Protein AF-A0A8C4JC86-F1 (afdb_monomer)

Structure (mmCIF, N/CA/C/O backbone):
data_AF-A0A8C4JC86-F1
#
_entry.id   AF-A0A8C4JC86-F1
#
loop_
_atom_site.group_PDB
_atom_site.id
_atom_site.type_symbol
_atom_site.label_atom_id
_atom_site.label_alt_id
_atom_site.label_comp_id
_atom_site.label_asym_id
_atom_site.label_entity_id
_atom_site.label_seq_id
_atom_site.pdbx_PDB_ins_code
_atom_site.Cartn_x
_atom_site.Cartn_y
_atom_site.Cartn_z
_atom_site.occupancy
_atom_site.B_iso_or_equiv
_atom_site.auth_seq_id
_atom_site.auth_comp_id
_atom_site.auth_asym_id
_atom_site.auth_atom_id
_atom_site.pdbx_PDB_model_num
ATOM 1 N N . HIS A 1 1 ? -0.939 31.351 -18.596 1.00 47.34 1 HIS A N 1
ATOM 2 C CA . HIS A 1 1 ? -1.721 30.394 -17.787 1.00 47.34 1 HIS A CA 1
ATOM 3 C C . HIS A 1 1 ? -1.797 29.073 -18.541 1.00 47.34 1 HIS A C 1
ATOM 5 O O . HIS A 1 1 ? -2.054 29.135 -19.733 1.00 47.34 1 HIS A O 1
ATOM 11 N N . HIS A 1 2 ? -1.592 27.949 -17.830 1.00 47.06 2 HIS A N 1
ATOM 12 C CA . HIS A 1 2 ? -1.584 26.542 -18.295 1.00 47.06 2 HIS A CA 1
ATOM 13 C C . HIS A 1 2 ? -0.308 26.112 -19.054 1.00 47.06 2 HIS A C 1
ATOM 15 O O . HIS A 1 2 ? 0.129 26.817 -19.947 1.00 47.06 2 HIS A O 1
ATOM 21 N N . LEU A 1 3 ? 0.383 25.012 -18.722 1.00 47.78 3 LEU A N 1
ATOM 22 C CA . LEU A 1 3 ? -0.043 23.748 -18.104 1.00 47.78 3 LEU A CA 1
ATOM 23 C C . LEU A 1 3 ? 1.015 23.247 -17.102 1.00 47.78 3 LEU A C 1
ATOM 25 O O . LEU A 1 3 ? 2.196 23.155 -17.426 1.00 47.78 3 LEU A O 1
ATOM 29 N N . ILE A 1 4 ? 0.588 22.900 -15.888 1.00 52.03 4 ILE A N 1
ATOM 30 C CA . ILE A 1 4 ? 1.396 22.101 -14.962 1.00 52.03 4 ILE A CA 1
ATOM 31 C C . ILE A 1 4 ? 1.484 20.707 -15.594 1.00 52.03 4 ILE A C 1
ATOM 33 O O . ILE A 1 4 ? 0.459 20.034 -15.700 1.00 52.03 4 ILE A O 1
ATOM 37 N N . SER A 1 5 ? 2.670 20.288 -16.044 1.00 48.09 5 SER A N 1
ATOM 38 C CA . SER A 1 5 ? 2.937 18.911 -16.479 1.00 48.09 5 SER A CA 1
ATOM 39 C C . SER A 1 5 ? 2.822 17.964 -15.285 1.00 48.09 5 SER A C 1
ATOM 41 O O . SER A 1 5 ? 3.821 17.534 -14.714 1.00 48.09 5 SER A O 1
ATOM 43 N N . ALA A 1 6 ? 1.595 17.651 -14.874 1.00 47.56 6 ALA A N 1
ATOM 44 C CA . ALA A 1 6 ? 1.334 16.450 -14.106 1.00 47.56 6 ALA A CA 1
ATOM 45 C C . ALA A 1 6 ? 1.529 15.289 -15.082 1.00 47.56 6 ALA A C 1
ATOM 47 O O . ALA A 1 6 ? 0.708 15.070 -15.974 1.00 47.56 6 ALA A O 1
ATOM 48 N N . SER A 1 7 ? 2.662 14.601 -14.965 1.00 50.06 7 SER A N 1
ATOM 49 C CA . SER A 1 7 ? 2.876 13.314 -15.613 1.00 50.06 7 SER A CA 1
ATOM 50 C C . SER A 1 7 ? 1.620 12.455 -15.413 1.00 50.06 7 SER A C 1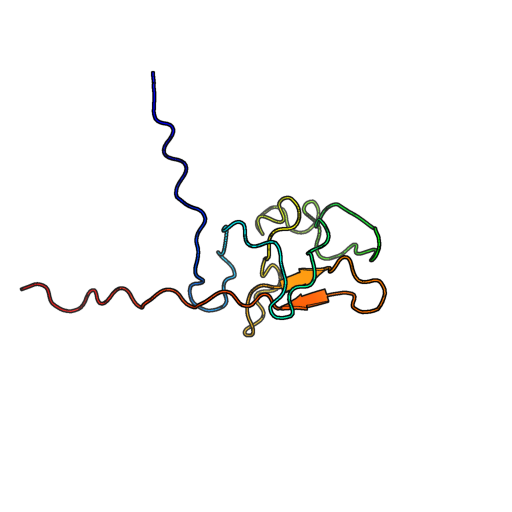
ATOM 52 O O . SER A 1 7 ? 1.114 12.386 -14.287 1.00 50.06 7 SER A O 1
ATOM 54 N N . PRO A 1 8 ? 1.067 11.837 -16.476 1.00 51.94 8 PRO A N 1
ATOM 55 C CA . PRO A 1 8 ? -0.057 10.931 -16.310 1.00 51.94 8 PRO A CA 1
ATOM 56 C C . PRO A 1 8 ? 0.326 9.877 -15.263 1.00 51.94 8 PRO A C 1
ATOM 58 O O . PRO A 1 8 ? 1.502 9.496 -15.197 1.00 51.94 8 PRO A O 1
ATOM 61 N N . PRO A 1 9 ? -0.623 9.433 -14.418 1.00 56.28 9 PRO A N 1
ATOM 62 C CA . PRO A 1 9 ? -0.333 8.417 -13.419 1.00 56.28 9 PRO A CA 1
ATOM 63 C C . PRO A 1 9 ? 0.381 7.256 -14.105 1.00 56.28 9 PRO A C 1
ATOM 65 O O . PRO A 1 9 ? -0.063 6.788 -15.152 1.00 56.28 9 PRO A O 1
ATOM 68 N N . SER A 1 10 ? 1.526 6.834 -13.561 1.00 69.69 10 SER A N 1
ATOM 69 C CA . SER A 1 10 ? 2.249 5.685 -14.099 1.00 69.69 10 SER A CA 1
ATOM 70 C C . SER A 1 10 ? 1.281 4.501 -14.108 1.00 69.69 10 SER A C 1
ATOM 72 O O . SER A 1 10 ? 0.871 4.019 -13.053 1.00 69.69 10 SER A O 1
ATOM 74 N N . ASN A 1 11 ? 0.853 4.077 -15.295 1.00 82.62 11 ASN A N 1
ATOM 75 C CA . ASN A 1 11 ? -0.133 3.005 -15.461 1.00 82.62 11 ASN A CA 1
ATOM 76 C C . ASN A 1 11 ? 0.520 1.616 -15.447 1.00 82.62 11 ASN A C 1
ATOM 78 O O . ASN A 1 11 ? -0.156 0.617 -15.655 1.00 82.62 11 ASN A O 1
ATOM 82 N N . CYS A 1 12 ? 1.834 1.555 -15.228 1.00 90.38 12 CYS A N 1
ATOM 83 C CA . CYS A 1 12 ? 2.623 0.340 -15.293 1.00 90.38 12 CYS A CA 1
ATOM 84 C C . CYS A 1 12 ? 3.774 0.353 -14.273 1.00 90.38 12 CYS A C 1
ATOM 86 O O . CYS A 1 12 ? 4.130 1.413 -13.745 1.00 90.38 12 CYS A O 1
ATOM 88 N N . ILE A 1 13 ? 4.346 -0.820 -13.989 1.00 93.06 13 ILE A N 1
ATOM 89 C CA . ILE A 1 13 ? 5.485 -1.011 -13.077 1.00 93.06 13 ILE A CA 1
ATOM 90 C C . ILE A 1 13 ? 6.756 -1.431 -13.821 1.00 93.06 13 ILE A C 1
ATOM 92 O O . ILE A 1 13 ? 6.712 -2.237 -14.746 1.00 93.06 13 ILE A O 1
ATOM 96 N N . ASN A 1 14 ? 7.908 -0.940 -13.364 1.00 89.94 14 ASN A N 1
ATOM 97 C CA . ASN A 1 14 ? 9.222 -1.463 -13.746 1.00 89.94 14 ASN A CA 1
ATOM 98 C C . ASN A 1 14 ? 9.713 -2.446 -12.679 1.00 89.94 14 ASN A C 1
ATOM 100 O O . ASN A 1 14 ? 9.485 -2.215 -11.491 1.00 89.94 14 ASN A O 1
ATOM 104 N N . HIS A 1 15 ? 10.411 -3.513 -13.079 1.00 91.12 15 HIS A N 1
ATOM 105 C CA . HIS A 1 15 ? 10.914 -4.557 -12.172 1.00 91.12 15 HIS A CA 1
ATOM 106 C C . HIS A 1 15 ? 9.825 -5.085 -11.214 1.00 91.12 15 HIS A C 1
ATOM 108 O O . HIS A 1 15 ? 8.869 -5.713 -11.669 1.00 91.12 15 HIS A O 1
ATOM 114 N N . ASN A 1 16 ? 9.968 -4.829 -9.909 1.00 93.25 16 ASN A N 1
ATOM 115 C CA . ASN A 1 16 ? 9.018 -5.183 -8.853 1.00 93.25 16 ASN A CA 1
ATOM 116 C C . ASN A 1 16 ? 8.128 -3.999 -8.415 1.00 93.25 16 ASN A C 1
ATOM 118 O O . ASN A 1 16 ? 7.417 -4.078 -7.421 1.00 93.25 16 ASN A O 1
ATOM 122 N N . GLY A 1 17 ? 8.171 -2.858 -9.102 1.00 93.88 17 GLY A N 1
ATOM 123 C CA . GLY A 1 17 ? 7.318 -1.711 -8.790 1.00 93.88 17 GLY A CA 1
ATOM 124 C C . GLY A 1 17 ? 7.665 -0.967 -7.496 1.00 93.88 17 GLY A C 1
ATOM 125 O O . GLY A 1 17 ? 6.828 -0.216 -7.002 1.00 93.88 17 GLY A O 1
ATOM 126 N N . LYS A 1 18 ? 8.879 -1.109 -6.947 1.00 94.94 18 LYS A N 1
ATOM 127 C CA . LYS A 1 18 ? 9.343 -0.314 -5.788 1.00 94.94 18 LYS A CA 1
ATOM 128 C C . LYS A 1 18 ? 9.261 1.201 -6.026 1.00 94.94 18 LYS A C 1
ATOM 130 O O . LYS A 1 18 ? 8.827 1.970 -5.162 1.00 94.94 18 LYS A O 1
ATOM 135 N N . ASP A 1 19 ? 9.575 1.619 -7.247 1.00 92.44 19 ASP A N 1
ATOM 136 C CA . ASP A 1 19 ? 9.527 3.023 -7.672 1.00 92.44 19 ASP A CA 1
ATOM 137 C C . ASP A 1 19 ? 8.169 3.425 -8.258 1.00 92.44 19 ASP A C 1
ATOM 139 O O . ASP A 1 19 ? 8.002 4.526 -8.779 1.00 92.44 19 ASP A O 1
ATOM 143 N N . TYR A 1 20 ? 7.165 2.551 -8.167 1.00 94.12 20 TYR A N 1
ATOM 144 C CA . TYR A 1 20 ? 5.832 2.847 -8.666 1.00 94.12 20 TYR A CA 1
ATOM 145 C C . TYR A 1 20 ? 5.213 4.022 -7.901 1.00 94.12 20 TYR A C 1
ATOM 147 O O . TYR A 1 20 ? 5.087 3.989 -6.674 1.00 94.12 20 TYR A O 1
ATOM 155 N N . ARG A 1 21 ? 4.818 5.071 -8.630 1.00 94.94 21 ARG A N 1
ATOM 156 C CA . ARG A 1 21 ? 4.159 6.272 -8.084 1.00 94.94 21 ARG A CA 1
ATOM 157 C C . ARG A 1 21 ? 2.837 6.599 -8.782 1.00 94.94 21 ARG A C 1
ATOM 159 O O . ARG A 1 21 ? 2.334 7.712 -8.666 1.00 94.94 21 ARG A O 1
ATOM 166 N N . GLY A 1 22 ? 2.244 5.624 -9.472 1.00 93.88 22 GLY A N 1
ATOM 167 C CA . GLY A 1 22 ? 0.912 5.775 -10.055 1.00 93.88 22 GLY A CA 1
ATOM 168 C C . GLY A 1 22 ? -0.198 5.848 -9.002 1.00 93.88 22 GLY A C 1
ATOM 169 O O . GLY A 1 22 ? 0.046 5.789 -7.791 1.00 93.88 22 GLY A O 1
ATOM 170 N N . THR A 1 23 ? -1.436 5.983 -9.472 1.00 95.81 23 THR A N 1
ATOM 171 C CA . THR A 1 23 ? -2.617 6.260 -8.634 1.00 95.81 23 THR A CA 1
ATOM 172 C C . THR A 1 23 ? -3.592 5.088 -8.543 1.00 95.81 23 THR A C 1
ATOM 174 O O . THR A 1 23 ? -4.738 5.274 -8.134 1.00 95.81 23 THR A O 1
ATOM 177 N N . VAL A 1 24 ? -3.177 3.878 -8.938 1.00 95.69 24 VAL A N 1
ATOM 178 C CA . VAL A 1 24 ? -4.000 2.675 -8.759 1.00 95.69 24 VAL A CA 1
ATOM 179 C C . VAL A 1 24 ? -4.267 2.483 -7.266 1.00 95.69 24 VAL A C 1
ATOM 181 O O . VAL A 1 24 ? -3.339 2.489 -6.462 1.00 95.69 24 VAL A O 1
ATOM 184 N N . ALA A 1 25 ? -5.545 2.355 -6.908 1.00 97.06 25 ALA A N 1
ATOM 185 C CA . ALA A 1 25 ? -6.043 2.285 -5.530 1.00 97.06 25 ALA A CA 1
ATOM 186 C C . ALA A 1 25 ? -6.993 1.091 -5.312 1.00 97.06 25 ALA A C 1
ATOM 188 O O . ALA A 1 25 ? -7.860 1.110 -4.431 1.00 97.06 25 ALA A O 1
ATOM 189 N N . LYS A 1 26 ? -6.874 0.070 -6.166 1.00 96.94 26 LYS A N 1
ATOM 190 C CA . LYS A 1 26 ? -7.618 -1.186 -6.080 1.00 96.94 26 LYS A CA 1
ATOM 191 C C . LYS A 1 26 ? -6.666 -2.363 -6.238 1.00 96.94 26 LYS A C 1
ATOM 193 O O . LYS A 1 26 ? -5.715 -2.293 -7.012 1.00 96.94 26 LYS A O 1
ATOM 198 N N . THR A 1 27 ? -6.956 -3.439 -5.521 1.00 96.94 27 THR A N 1
ATOM 199 C CA . THR A 1 27 ? -6.218 -4.701 -5.608 1.00 96.94 27 THR A CA 1
ATOM 200 C C . THR A 1 27 ? -6.554 -5.428 -6.910 1.00 96.94 27 THR A C 1
ATOM 202 O O . THR A 1 27 ? -7.551 -5.110 -7.564 1.00 96.94 27 THR A O 1
ATOM 205 N N . GLY A 1 28 ? -5.782 -6.458 -7.268 1.00 95.12 28 GLY A N 1
ATOM 206 C CA . GLY A 1 28 ? -6.071 -7.282 -8.451 1.00 95.12 28 GLY A CA 1
ATOM 207 C C . GLY A 1 28 ? -7.432 -7.987 -8.410 1.00 95.12 28 GLY A C 1
ATOM 208 O O . GLY A 1 28 ? -8.012 -8.292 -9.446 1.00 95.12 28 GLY A O 1
ATOM 209 N N . ARG A 1 29 ? -8.001 -8.190 -7.213 1.00 95.81 29 ARG A N 1
ATOM 210 C CA . ARG A 1 29 ? -9.360 -8.737 -7.042 1.00 95.81 29 ARG A CA 1
ATOM 211 C C . ARG A 1 29 ? -10.441 -7.661 -6.910 1.00 95.81 29 ARG A C 1
ATOM 213 O O . ARG A 1 29 ? -11.580 -7.978 -6.579 1.00 95.81 29 ARG A O 1
ATOM 220 N N . GLY A 1 30 ? -10.096 -6.394 -7.131 1.00 96.19 30 GLY A N 1
ATOM 221 C CA . GLY A 1 30 ? -11.030 -5.271 -7.115 1.00 96.19 30 GLY A CA 1
ATOM 222 C C . GLY A 1 30 ? -11.365 -4.716 -5.729 1.00 96.19 30 GLY A C 1
ATOM 223 O O . GLY A 1 30 ? -12.242 -3.854 -5.638 1.00 96.19 30 GLY A O 1
ATOM 224 N N . ARG A 1 31 ? -10.683 -5.150 -4.657 1.00 97.88 31 ARG A N 1
ATOM 225 C CA . ARG A 1 31 ? -10.874 -4.556 -3.324 1.00 97.88 31 ARG A CA 1
ATOM 226 C C . ARG A 1 31 ? -10.296 -3.150 -3.296 1.00 97.88 31 ARG A C 1
ATOM 228 O O . ARG A 1 31 ? -9.225 -2.906 -3.844 1.00 97.88 31 ARG A O 1
ATOM 235 N N . THR A 1 32 ? -10.990 -2.230 -2.639 1.00 98.06 32 THR A N 1
ATOM 236 C CA . THR A 1 32 ? -10.487 -0.870 -2.440 1.00 98.06 32 THR A CA 1
ATOM 237 C C . THR A 1 32 ? -9.320 -0.889 -1.461 1.00 98.06 32 THR A C 1
ATOM 239 O O . THR A 1 32 ? -9.381 -1.554 -0.426 1.00 98.06 32 THR A O 1
ATOM 242 N N . CYS A 1 33 ? -8.260 -0.153 -1.781 1.00 98.25 33 CYS A N 1
ATOM 243 C CA . CYS A 1 33 ? -7.138 0.022 -0.874 1.00 98.25 33 CYS A CA 1
ATOM 244 C C . CYS A 1 33 ? -7.518 0.940 0.296 1.00 98.25 33 CYS A C 1
ATOM 246 O O . CYS A 1 33 ? -8.155 1.983 0.112 1.00 98.25 33 CYS A O 1
ATOM 248 N N . GLN A 1 34 ? -7.087 0.570 1.495 1.00 98.31 34 GLN A N 1
ATOM 249 C CA . GLN A 1 34 ? -7.065 1.419 2.677 1.00 98.31 34 GLN A CA 1
ATOM 250 C C . GLN A 1 34 ? -5.929 2.444 2.547 1.00 98.31 34 GLN A C 1
ATOM 252 O O . GLN A 1 34 ? -4.883 2.167 1.960 1.00 98.31 34 GLN A O 1
ATOM 257 N N . ALA A 1 35 ? -6.139 3.648 3.082 1.00 98.25 35 ALA A N 1
ATOM 258 C CA . ALA A 1 35 ? -5.094 4.662 3.100 1.00 98.25 35 ALA A CA 1
ATOM 259 C C . ALA A 1 35 ? -3.937 4.258 4.022 1.00 98.25 35 ALA A C 1
ATOM 261 O O . ALA A 1 35 ? -4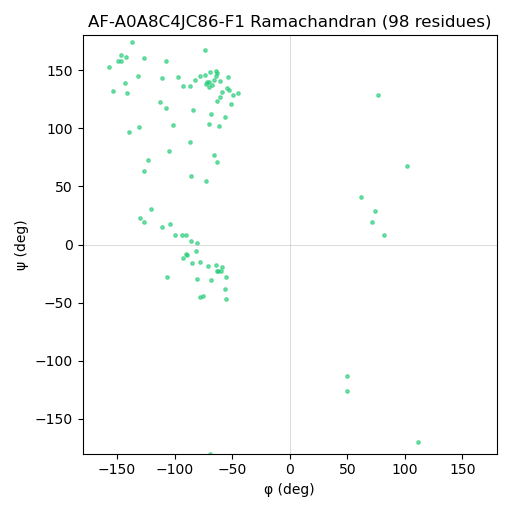.178 3.838 5.148 1.00 98.25 35 ALA A O 1
ATOM 262 N N . TRP A 1 36 ? -2.694 4.469 3.589 1.00 97.94 36 TRP A N 1
ATOM 263 C CA . TRP A 1 36 ? -1.487 4.130 4.356 1.00 97.94 36 TRP A CA 1
ATOM 264 C C . TRP A 1 36 ? -1.334 4.914 5.661 1.00 97.94 36 TRP A C 1
ATOM 266 O O . TRP A 1 36 ? -0.543 4.541 6.520 1.00 97.94 36 TRP A O 1
ATOM 276 N N . SER A 1 37 ? -2.042 6.032 5.809 1.00 97.06 37 SER A N 1
ATOM 277 C CA . SER A 1 37 ? -2.119 6.784 7.064 1.00 97.06 37 SER A CA 1
ATOM 278 C C . SER A 1 37 ? -3.313 6.379 7.935 1.00 97.06 37 SER A C 1
ATOM 280 O O . SER A 1 37 ? -3.397 6.818 9.078 1.00 97.06 37 SER A O 1
ATOM 282 N N . SER A 1 38 ? -4.259 5.597 7.405 1.00 97.56 38 SER A N 1
ATOM 283 C CA . SER A 1 38 ? -5.437 5.128 8.141 1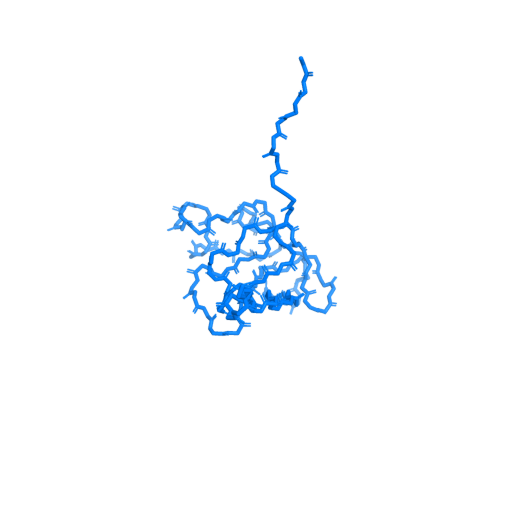.00 97.56 38 SER A CA 1
ATOM 284 C C . SER A 1 38 ? -5.082 3.907 8.978 1.00 97.56 38 SER A C 1
ATOM 286 O O . SER A 1 38 ? -4.369 3.034 8.508 1.00 97.56 38 SER A O 1
ATOM 288 N N . GLN A 1 39 ? -5.641 3.816 10.183 1.00 97.44 39 GLN A N 1
ATOM 289 C CA . GLN A 1 39 ? -5.525 2.649 11.068 1.00 97.44 39 GLN A CA 1
ATOM 290 C C . GLN A 1 39 ? -6.810 1.801 11.078 1.00 97.44 39 GLN A C 1
ATOM 292 O O . GLN A 1 39 ? -7.069 1.035 12.001 1.00 97.44 39 GLN A O 1
ATOM 297 N N . THR A 1 40 ? -7.682 1.978 10.084 1.00 96.06 40 THR A N 1
ATOM 298 C CA . THR A 1 40 ? -8.981 1.296 9.989 1.00 96.06 40 THR A CA 1
ATOM 299 C C . THR A 1 40 ? -9.301 0.961 8.527 1.00 96.06 40 THR A C 1
ATOM 301 O O . THR A 1 40 ? -9.096 1.827 7.665 1.00 96.06 40 THR A O 1
ATOM 304 N N . PRO A 1 41 ? -9.852 -0.239 8.237 1.00 97.31 41 PRO A N 1
ATOM 305 C CA . PRO A 1 41 ? -10.159 -1.334 9.175 1.00 97.31 41 PRO A CA 1
ATOM 306 C C . PRO A 1 41 ? -8.944 -2.084 9.738 1.00 97.31 41 PRO A C 1
ATOM 308 O O . PRO A 1 41 ? -9.080 -2.725 10.776 1.00 97.31 41 PRO A O 1
ATOM 311 N N . HIS A 1 42 ? -7.773 -1.990 9.109 1.00 97.44 42 HIS A N 1
ATOM 312 C CA . HIS A 1 42 ? -6.579 -2.712 9.555 1.00 97.44 42 HIS A CA 1
ATOM 313 C C . HIS A 1 42 ? -5.574 -1.756 10.183 1.00 97.44 42 HIS A C 1
ATOM 315 O O . HIS A 1 42 ? -5.067 -0.867 9.505 1.00 97.44 42 HIS A O 1
ATOM 321 N N . SER A 1 43 ? -5.265 -1.937 11.464 1.00 96.94 43 SER A N 1
ATOM 322 C CA . SER A 1 43 ? -4.177 -1.194 12.104 1.00 96.94 43 SER A CA 1
ATOM 323 C C . SER A 1 43 ? -2.824 -1.704 11.603 1.00 96.94 43 SER A C 1
ATOM 325 O O . SER A 1 43 ? -2.637 -2.910 11.430 1.00 96.94 43 SER A O 1
ATOM 327 N N . HIS A 1 44 ? -1.880 -0.796 11.368 1.00 95.81 44 HIS A N 1
ATOM 328 C CA . HIS A 1 44 ? -0.519 -1.114 10.960 1.00 95.81 44 HIS A CA 1
ATOM 329 C C . HIS A 1 44 ? 0.474 -0.018 11.379 1.00 95.81 44 HIS A C 1
ATOM 331 O O . HIS A 1 44 ? 0.296 1.162 11.072 1.00 95.81 44 HIS A O 1
ATOM 337 N N . ASP A 1 45 ? 1.595 -0.420 11.975 1.00 94.62 45 ASP A N 1
ATOM 338 C CA . ASP A 1 45 ? 2.615 0.537 12.436 1.00 94.62 45 ASP A CA 1
ATOM 339 C C . ASP A 1 45 ? 3.858 0.537 11.541 1.00 94.62 45 ASP A C 1
ATOM 341 O O . ASP A 1 45 ? 4.535 1.553 11.388 1.00 94.62 45 ASP A O 1
ATOM 345 N N . TYR A 1 46 ? 4.147 -0.598 10.898 1.00 94.50 46 TYR A N 1
ATOM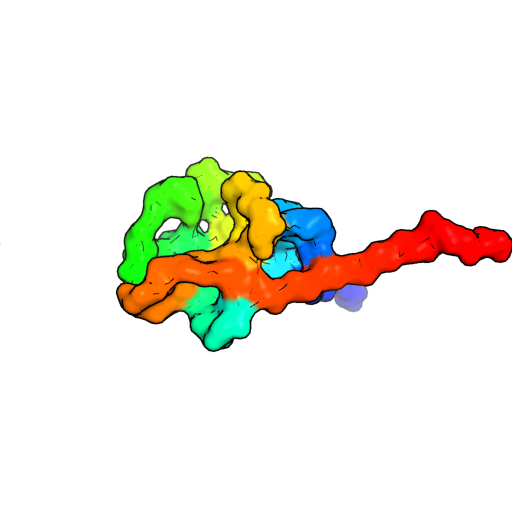 346 C CA . TYR A 1 46 ? 5.406 -0.781 10.184 1.00 94.50 46 TYR A CA 1
ATOM 347 C C . TYR A 1 46 ? 5.436 -0.082 8.825 1.00 94.50 46 TYR A C 1
ATOM 349 O O . TYR A 1 46 ? 6.409 0.599 8.529 1.00 94.50 46 TYR A O 1
ATOM 357 N N . PHE A 1 47 ? 4.381 -0.185 8.013 1.00 95.81 47 PHE A N 1
ATOM 358 C CA . PHE A 1 47 ? 4.310 0.446 6.688 1.00 95.81 47 PHE A CA 1
ATOM 359 C C . PHE A 1 47 ? 3.394 1.669 6.716 1.00 95.81 47 PHE A C 1
ATOM 361 O O . PHE A 1 47 ? 2.233 1.599 6.321 1.00 95.81 47 PHE A O 1
ATOM 368 N N . THR A 1 48 ? 3.925 2.790 7.202 1.00 95.69 48 THR A N 1
ATOM 369 C CA . THR A 1 48 ? 3.223 4.076 7.273 1.00 95.69 48 THR A CA 1
ATOM 370 C C . THR A 1 48 ? 4.049 5.173 6.598 1.00 95.69 48 THR A C 1
ATOM 372 O O . THR A 1 48 ? 5.270 5.031 6.466 1.00 95.69 48 THR A O 1
ATOM 375 N N . PRO A 1 49 ? 3.435 6.306 6.209 1.00 95.56 49 PRO A N 1
ATOM 376 C CA . PRO A 1 49 ? 4.177 7.456 5.691 1.00 95.56 49 PRO A CA 1
ATOM 377 C C . PRO A 1 49 ? 5.261 7.960 6.652 1.00 95.56 49 PRO A C 1
ATOM 379 O O . PRO A 1 49 ? 6.264 8.511 6.208 1.00 95.56 49 PRO A O 1
ATOM 382 N N . LEU A 1 50 ? 5.075 7.753 7.961 1.00 95.19 50 LEU A N 1
ATOM 383 C CA . LEU A 1 50 ? 6.028 8.158 8.989 1.00 95.19 50 LEU A CA 1
ATOM 384 C C . LEU A 1 50 ? 7.252 7.235 9.038 1.00 95.19 50 LEU A C 1
ATOM 386 O O . LEU A 1 50 ? 8.378 7.717 9.128 1.00 95.19 50 LEU A O 1
ATOM 390 N N . THR A 1 51 ? 7.047 5.919 8.965 1.00 96.06 51 THR A N 1
ATOM 391 C CA . THR A 1 51 ? 8.143 4.940 9.031 1.00 96.06 51 THR A CA 1
ATOM 392 C C . THR A 1 51 ? 8.870 4.774 7.699 1.00 96.06 51 THR A C 1
ATOM 394 O O . THR A 1 51 ? 10.069 4.505 7.685 1.00 96.06 51 THR A O 1
ATOM 397 N N . HIS A 1 52 ? 8.175 4.973 6.574 1.00 95.75 52 HIS A N 1
ATOM 398 C CA . HIS A 1 52 ? 8.723 4.835 5.223 1.00 95.75 52 HIS A CA 1
ATOM 399 C C . HIS A 1 52 ? 8.481 6.099 4.374 1.00 95.75 52 HIS A C 1
ATOM 401 O O . HIS A 1 52 ? 7.837 6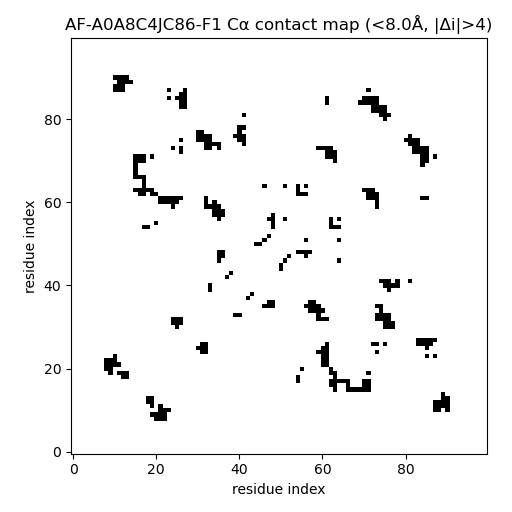.033 3.321 1.00 95.75 52 HIS A O 1
ATOM 407 N N . PRO A 1 53 ? 9.052 7.259 4.753 1.00 95.00 53 PRO A N 1
ATOM 408 C CA . PRO A 1 53 ? 8.778 8.540 4.091 1.00 95.00 53 PRO A CA 1
ATOM 409 C C . PRO A 1 53 ? 9.213 8.580 2.618 1.00 95.00 53 PRO A C 1
ATOM 411 O O . PRO A 1 53 ? 8.679 9.347 1.823 1.00 95.00 53 PRO A O 1
ATOM 414 N N . LYS A 1 54 ? 10.167 7.729 2.217 1.00 93.62 54 LYS A N 1
ATOM 415 C CA . LYS A 1 54 ? 10.668 7.643 0.833 1.00 93.62 54 LYS A CA 1
ATOM 416 C C . LYS A 1 54 ? 9.881 6.668 -0.052 1.00 93.62 54 LYS A C 1
ATOM 418 O O . LYS A 1 54 ? 10.082 6.649 -1.267 1.00 93.62 54 LYS A O 1
ATOM 423 N N . ALA A 1 55 ? 8.979 5.870 0.523 1.00 94.12 55 ALA A N 1
ATOM 424 C CA . ALA A 1 55 ? 8.203 4.876 -0.221 1.00 94.12 55 ALA A CA 1
ATOM 425 C C . ALA A 1 55 ? 6.983 5.472 -0.952 1.00 94.12 55 ALA A C 1
ATOM 427 O O . ALA A 1 55 ? 6.328 4.769 -1.719 1.00 94.12 55 ALA A O 1
ATOM 428 N N . GLY A 1 56 ? 6.691 6.767 -0.761 1.00 94.50 56 GLY A N 1
ATOM 429 C CA . GLY A 1 56 ? 5.569 7.445 -1.418 1.00 94.50 56 GLY A CA 1
ATOM 430 C C . GLY A 1 56 ? 4.220 6.846 -1.031 1.00 94.50 56 GLY A C 1
ATOM 431 O O . GLY A 1 56 ? 3.378 6.628 -1.902 1.00 94.50 56 GLY A O 1
ATOM 432 N N . LEU A 1 57 ? 4.046 6.512 0.253 1.00 95.88 57 LEU A N 1
ATOM 433 C CA . LEU A 1 57 ? 2.836 5.916 0.831 1.00 95.88 57 LEU A CA 1
ATOM 434 C C . LEU A 1 57 ? 1.694 6.946 0.920 1.00 95.88 57 LEU A C 1
ATOM 436 O O . LEU A 1 57 ? 1.125 7.200 1.975 1.00 95.88 57 LEU A O 1
ATOM 440 N N . ASP A 1 58 ? 1.368 7.571 -0.206 1.00 93.81 58 ASP A N 1
ATOM 441 C CA . ASP A 1 58 ? 0.381 8.637 -0.296 1.00 93.81 58 ASP A CA 1
ATOM 442 C C . ASP A 1 58 ? -1.025 8.068 -0.481 1.00 93.81 58 ASP A C 1
ATOM 444 O O . ASP A 1 58 ? -1.255 7.175 -1.306 1.00 93.81 58 ASP A O 1
ATOM 448 N N . LYS A 1 59 ? -1.989 8.641 0.249 1.00 96.56 59 LYS A N 1
ATOM 449 C CA . LYS A 1 59 ? -3.404 8.243 0.208 1.00 96.56 59 LYS A CA 1
ATOM 450 C C . LYS A 1 59 ? -3.532 6.722 0.358 1.00 96.56 59 LYS A C 1
ATOM 452 O O . LYS A 1 59 ? -3.012 6.162 1.315 1.00 96.56 59 LYS A O 1
ATOM 457 N N . ASN A 1 60 ? -4.221 6.065 -0.569 1.00 97.62 60 ASN A N 1
ATOM 458 C CA . ASN A 1 60 ? -4.446 4.626 -0.625 1.00 97.62 60 ASN A CA 1
ATOM 459 C C . ASN A 1 60 ? -3.901 4.004 -1.919 1.00 97.62 60 ASN A C 1
ATOM 461 O O . ASN A 1 60 ? -4.470 3.049 -2.441 1.00 97.62 60 ASN A O 1
ATOM 465 N N . TYR A 1 61 ? -2.840 4.572 -2.489 1.00 97.56 61 TYR A N 1
ATOM 466 C CA . TYR A 1 61 ? -2.288 4.053 -3.736 1.00 97.56 61 TYR A CA 1
ATOM 467 C C . TYR A 1 61 ? -1.440 2.806 -3.503 1.00 97.56 61 TYR A C 1
ATOM 469 O O . TYR A 1 61 ? -0.714 2.725 -2.521 1.00 97.56 61 TYR A O 1
ATOM 477 N N . CYS A 1 62 ? -1.468 1.860 -4.431 1.00 97.44 62 CYS A N 1
ATOM 478 C CA . CYS A 1 62 ? -0.641 0.659 -4.379 1.00 97.44 62 CYS A CA 1
ATOM 479 C C . CYS A 1 62 ? 0.846 1.015 -4.343 1.00 97.44 62 CYS A C 1
ATOM 481 O O . CYS A 1 62 ? 1.310 1.816 -5.161 1.00 97.44 62 CYS A O 1
ATOM 483 N N . ARG A 1 6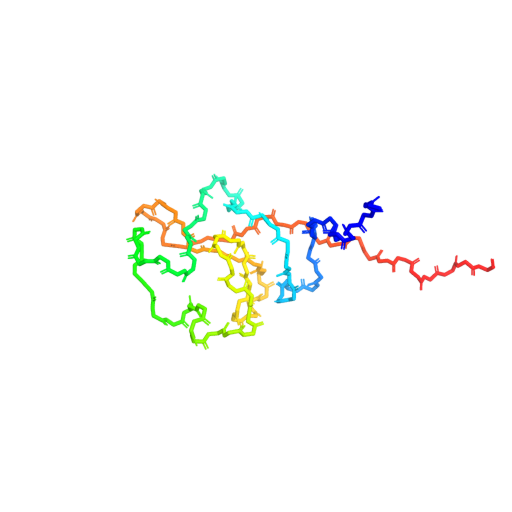3 ? 1.607 0.424 -3.422 1.00 97.88 63 ARG A N 1
ATOM 484 C CA . ARG A 1 63 ? 3.050 0.661 -3.261 1.00 97.88 63 ARG A CA 1
ATOM 485 C C . ARG A 1 63 ? 3.761 -0.631 -2.894 1.00 97.88 63 ARG A C 1
ATOM 487 O O . ARG A 1 63 ? 3.138 -1.582 -2.450 1.00 97.88 63 ARG A O 1
ATOM 494 N N . ASN A 1 64 ? 5.070 -0.649 -3.099 1.00 97.62 64 ASN A N 1
ATOM 495 C CA . ASN A 1 64 ? 5.927 -1.762 -2.710 1.00 97.62 64 ASN A CA 1
ATOM 496 C C . ASN A 1 64 ? 7.039 -1.251 -1.769 1.00 97.62 64 ASN A C 1
ATOM 498 O O . ASN A 1 64 ? 8.174 -1.055 -2.215 1.00 97.62 64 ASN A O 1
ATOM 502 N N . PRO A 1 65 ? 6.710 -0.905 -0.508 1.00 96.56 65 PRO A N 1
ATOM 503 C CA . PRO A 1 65 ? 7.676 -0.334 0.435 1.00 96.56 65 PRO A CA 1
ATOM 504 C C . PRO A 1 65 ? 8.763 -1.328 0.871 1.00 96.56 65 PRO A C 1
ATOM 506 O O . PRO A 1 65 ? 9.891 -0.921 1.145 1.00 96.56 65 PRO A O 1
ATOM 509 N N . ASP A 1 66 ? 8.431 -2.613 0.908 1.00 95.38 66 ASP A N 1
ATOM 510 C CA . ASP A 1 66 ? 9.281 -3.742 1.290 1.00 95.38 66 ASP A CA 1
ATOM 511 C C . ASP A 1 66 ? 10.134 -4.283 0.136 1.00 95.38 66 ASP A C 1
ATOM 513 O O . ASP A 1 66 ? 11.133 -4.962 0.367 1.00 95.38 66 ASP A O 1
ATOM 517 N N . GLY A 1 67 ? 9.807 -3.927 -1.108 1.00 94.56 67 GLY A N 1
ATOM 518 C CA . GLY A 1 67 ? 10.530 -4.404 -2.284 1.00 94.56 67 GLY A CA 1
ATOM 519 C C . GLY A 1 67 ? 10.233 -5.866 -2.620 1.00 94.56 67 GLY A C 1
ATOM 520 O O . GL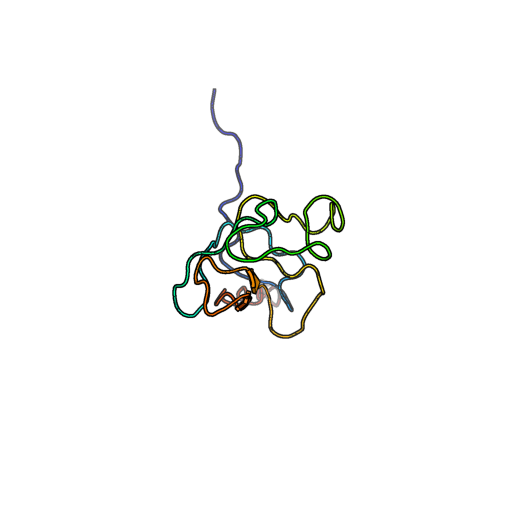Y A 1 67 ? 11.088 -6.525 -3.215 1.00 94.56 67 GLY A O 1
ATOM 521 N N . ASP A 1 68 ? 9.040 -6.356 -2.274 1.00 95.88 68 ASP A N 1
ATOM 522 C CA . ASP A 1 68 ? 8.558 -7.699 -2.597 1.00 95.88 68 ASP A CA 1
ATOM 523 C C . ASP A 1 68 ? 8.647 -7.949 -4.111 1.00 95.88 68 ASP A C 1
ATOM 525 O O . ASP A 1 68 ? 8.271 -7.106 -4.928 1.00 95.88 68 ASP A O 1
ATOM 529 N N . VAL A 1 69 ? 9.155 -9.115 -4.499 1.00 95.00 69 VAL A N 1
ATOM 530 C CA . VAL A 1 69 ? 9.281 -9.551 -5.897 1.00 95.00 69 VAL A CA 1
ATOM 531 C C . VAL A 1 69 ? 7.933 -9.681 -6.618 1.00 95.00 69 VAL A C 1
ATOM 533 O O . VAL A 1 69 ? 7.896 -9.586 -7.845 1.00 95.00 69 VAL A O 1
ATOM 536 N N . ASN A 1 70 ? 6.838 -9.859 -5.876 1.00 94.88 70 ASN A N 1
ATOM 537 C CA . ASN A 1 70 ? 5.479 -10.011 -6.399 1.00 94.88 70 ASN A CA 1
ATOM 538 C C . ASN A 1 70 ? 4.838 -8.685 -6.827 1.00 94.88 70 ASN A C 1
ATOM 540 O O . ASN A 1 70 ? 3.857 -8.700 -7.570 1.00 94.88 70 ASN A O 1
ATOM 544 N N . GLY A 1 71 ? 5.397 -7.544 -6.416 1.00 95.88 71 GLY A N 1
ATOM 545 C CA . GLY A 1 71 ? 4.959 -6.232 -6.882 1.00 95.88 71 GLY A CA 1
ATOM 546 C C . GLY A 1 71 ? 4.268 -5.365 -5.826 1.00 95.88 71 GLY A C 1
ATOM 547 O O . GLY A 1 71 ? 4.289 -5.675 -4.635 1.00 95.88 71 GLY A O 1
ATOM 548 N N . PRO A 1 72 ? 3.656 -4.242 -6.251 1.00 97.44 72 PRO A N 1
ATOM 549 C CA . PRO A 1 72 ? 2.929 -3.355 -5.355 1.00 97.44 72 PRO A CA 1
ATOM 550 C C . PRO A 1 72 ? 1.707 -4.011 -4.723 1.00 97.44 72 PRO A C 1
ATOM 552 O O . PRO A 1 72 ? 0.964 -4.761 -5.356 1.00 97.44 72 PRO A O 1
ATOM 555 N N . TRP A 1 73 ? 1.451 -3.638 -3.482 1.00 97.81 73 TRP A N 1
ATOM 556 C CA . TRP A 1 73 ? 0.315 -4.074 -2.692 1.00 97.81 73 TRP A CA 1
ATOM 557 C C . TRP A 1 73 ? -0.275 -2.887 -1.932 1.00 97.81 73 TRP A C 1
ATOM 559 O O . TRP A 1 73 ? 0.220 -1.757 -1.992 1.00 97.81 73 TRP A O 1
ATOM 569 N N . CYS A 1 74 ? -1.388 -3.128 -1.257 1.00 98.31 74 CYS A N 1
ATOM 570 C CA . CYS A 1 74 ? -1.965 -2.182 -0.315 1.00 98.31 74 CYS A CA 1
ATOM 571 C C . CYS A 1 74 ? -2.694 -2.936 0.798 1.00 98.31 74 CYS A C 1
ATOM 573 O O . CYS A 1 74 ? -3.117 -4.084 0.617 1.00 98.31 74 CYS A O 1
ATOM 575 N N . TYR A 1 75 ? -2.883 -2.278 1.942 1.00 98.25 75 TYR A N 1
ATOM 576 C CA . TYR A 1 75 ? -3.926 -2.695 2.874 1.00 98.25 75 TYR A CA 1
ATOM 577 C C . TYR A 1 75 ? -5.288 -2.542 2.200 1.00 98.25 75 TYR A C 1
ATOM 579 O O . TYR A 1 75 ? -5.460 -1.645 1.375 1.00 98.25 75 TYR A O 1
ATOM 587 N N . THR A 1 76 ? -6.261 -3.391 2.516 1.00 98.19 76 THR A N 1
ATOM 588 C CA . THR A 1 76 ? -7.584 -3.327 1.875 1.00 98.19 76 THR A CA 1
ATOM 589 C C . THR A 1 76 ? -8.641 -2.780 2.825 1.00 98.19 76 THR A C 1
ATOM 591 O O . THR A 1 76 ? -8.501 -2.855 4.036 1.00 98.19 76 THR A O 1
ATOM 594 N N . THR A 1 77 ? -9.743 -2.253 2.307 1.00 98.12 77 THR A N 1
ATOM 595 C CA . THR A 1 77 ? -10.883 -1.860 3.147 1.00 98.12 77 THR A CA 1
ATOM 596 C C . THR A 1 77 ? -11.779 -3.043 3.537 1.00 98.12 77 THR A C 1
ATOM 598 O O . THR A 1 77 ? -12.803 -2.834 4.179 1.00 98.12 77 THR A O 1
ATOM 601 N N . ASP A 1 78 ? -11.453 -4.273 3.124 1.00 97.44 78 ASP A N 1
ATOM 602 C CA . ASP A 1 78 ? -12.184 -5.491 3.489 1.00 97.44 78 ASP A CA 1
ATOM 603 C C . ASP A 1 78 ? -11.689 -5.996 4.856 1.00 97.44 78 ASP A C 1
ATOM 605 O O . ASP A 1 78 ? -10.533 -6.418 4.952 1.00 97.44 78 ASP A O 1
ATOM 609 N N . PRO A 1 79 ? -12.530 -6.025 5.910 1.00 96.19 79 PRO A N 1
ATOM 610 C CA . PRO A 1 79 ? -12.132 -6.493 7.241 1.00 96.19 79 PRO A CA 1
ATOM 611 C C . PRO A 1 79 ? -11.624 -7.941 7.272 1.00 96.19 79 PRO A C 1
ATOM 613 O O . PRO A 1 79 ? -10.940 -8.333 8.211 1.00 96.19 79 PRO A O 1
ATOM 616 N N . ARG A 1 80 ? -11.942 -8.755 6.256 1.00 96.56 80 ARG A N 1
ATOM 617 C CA . ARG A 1 80 ? -11.521 -10.163 6.167 1.00 96.56 80 ARG A CA 1
ATOM 618 C C . ARG A 1 80 ? -10.186 -10.347 5.448 1.00 96.56 80 ARG A C 1
ATOM 620 O O . ARG A 1 80 ? -9.666 -11.462 5.413 1.00 96.56 80 ARG A O 1
ATOM 627 N N . LYS A 1 81 ? -9.635 -9.292 4.841 1.00 97.25 81 LYS A N 1
ATOM 628 C CA . LYS A 1 81 ? -8.396 -9.354 4.059 1.00 97.25 81 LYS A CA 1
ATOM 629 C C . LYS A 1 81 ? -7.533 -8.126 4.339 1.00 97.25 81 LYS A C 1
ATOM 631 O O . LYS A 1 81 ? -7.715 -7.085 3.722 1.00 97.25 81 LYS A O 1
ATOM 636 N N . ALA A 1 82 ? -6.567 -8.269 5.245 1.00 96.94 82 ALA A N 1
ATOM 637 C CA . ALA A 1 82 ? -5.717 -7.160 5.683 1.00 96.94 82 ALA A CA 1
ATOM 638 C C . ALA A 1 82 ? -4.999 -6.448 4.530 1.00 96.94 82 ALA A C 1
ATOM 640 O O . ALA A 1 82 ? -5.033 -5.226 4.434 1.00 96.94 82 ALA A O 1
ATOM 641 N N . TRP A 1 83 ? -4.401 -7.215 3.623 1.00 97.75 83 TRP A N 1
ATOM 642 C CA . TRP A 1 83 ? -3.637 -6.705 2.492 1.00 97.75 83 TRP A CA 1
ATOM 643 C C . TRP A 1 83 ? -3.776 -7.631 1.282 1.00 97.75 83 TRP A C 1
ATOM 645 O O . TRP A 1 83 ? -4.112 -8.816 1.416 1.00 97.75 83 TRP A O 1
ATOM 655 N N . GLU A 1 84 ? -3.537 -7.087 0.094 1.00 98.12 84 GLU A N 1
ATOM 656 C CA . GLU A 1 84 ? -3.531 -7.839 -1.160 1.00 98.12 84 GLU A CA 1
ATOM 657 C C . GLU A 1 84 ? -2.702 -7.105 -2.225 1.00 98.12 84 GLU A C 1
ATOM 659 O O . GLU A 1 84 ? -2.577 -5.878 -2.197 1.00 98.12 84 GLU A O 1
ATOM 664 N N . TYR A 1 85 ? -2.138 -7.861 -3.168 1.00 98.06 85 TYR A N 1
ATOM 665 C CA . TYR A 1 85 ? -1.391 -7.301 -4.292 1.00 98.06 85 TYR A CA 1
ATOM 666 C C . TYR A 1 85 ? -2.304 -6.557 -5.269 1.00 98.06 85 TYR A C 1
ATOM 668 O O . TYR A 1 85 ? -3.470 -6.914 -5.488 1.00 98.06 85 TYR A O 1
ATOM 676 N N . CYS A 1 86 ? -1.745 -5.526 -5.887 1.00 97.00 86 CYS A N 1
ATOM 677 C CA . CYS A 1 86 ? -2.381 -4.802 -6.969 1.00 97.00 86 CYS A CA 1
ATOM 678 C C . CYS A 1 86 ? -1.955 -5.389 -8.310 1.00 97.00 86 CYS A C 1
ATOM 680 O O . CYS A 1 86 ? -0.779 -5.666 -8.526 1.00 97.00 86 CYS A O 1
ATOM 682 N N . ASP A 1 87 ? -2.917 -5.551 -9.213 1.00 95.06 87 ASP A N 1
ATOM 683 C CA . ASP A 1 87 ? -2.641 -6.009 -10.570 1.00 95.06 87 ASP A CA 1
ATOM 684 C C . ASP A 1 87 ? -2.304 -4.799 -11.443 1.00 95.06 87 ASP A C 1
ATOM 686 O O . ASP A 1 87 ? -3.182 -4.133 -11.993 1.00 95.06 87 ASP A O 1
ATOM 690 N N . ILE A 1 88 ? -1.019 -4.440 -11.459 1.00 94.00 88 ILE A N 1
ATOM 691 C CA . ILE A 1 88 ? -0.497 -3.341 -12.271 1.00 94.00 88 ILE A CA 1
ATOM 692 C C . ILE A 1 88 ? 0.402 -3.954 -13.345 1.00 94.00 88 ILE A C 1
ATOM 694 O O . ILE A 1 88 ? 1.370 -4.640 -12.999 1.00 94.00 88 ILE A O 1
ATOM 698 N N . PRO A 1 89 ? 0.132 -3.708 -14.638 1.00 92.81 89 PRO A N 1
ATOM 699 C CA . PRO A 1 89 ? 0.902 -4.318 -15.710 1.00 92.81 89 PRO A CA 1
ATOM 700 C C . PRO A 1 89 ? 2.358 -3.857 -15.666 1.00 92.81 89 PRO A C 1
ATOM 702 O O . PRO A 1 89 ? 2.666 -2.727 -15.280 1.00 92.81 89 PRO A O 1
ATOM 705 N N . LYS A 1 90 ? 3.277 -4.718 -16.107 1.00 90.81 90 LYS A N 1
ATOM 706 C CA . LYS A 1 90 ? 4.659 -4.291 -16.335 1.00 90.81 90 LYS A CA 1
ATOM 707 C C . LYS A 1 90 ? 4.693 -3.289 -17.479 1.00 90.81 90 LYS A C 1
ATOM 709 O O . LYS A 1 90 ? 3.943 -3.425 -18.447 1.00 90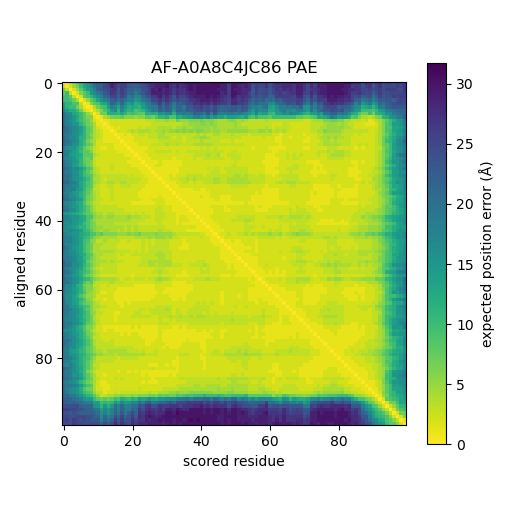.81 90 LYS A O 1
ATOM 714 N N . CYS A 1 91 ? 5.540 -2.272 -17.360 1.00 88.88 91 CYS A N 1
ATOM 715 C CA . CYS A 1 91 ? 5.753 -1.366 -18.475 1.00 88.88 91 CYS A CA 1
ATOM 716 C C . CYS A 1 91 ? 6.292 -2.182 -19.652 1.00 88.88 91 CYS A C 1
ATOM 718 O O . CYS A 1 91 ? 7.094 -3.099 -19.423 1.00 88.88 91 CYS A O 1
ATOM 720 N N . PRO A 1 92 ? 5.860 -1.887 -20.892 1.00 82.88 92 PRO A N 1
ATOM 721 C CA . PRO A 1 92 ? 6.540 -2.449 -22.043 1.00 82.88 92 PRO A CA 1
ATOM 722 C C . PRO A 1 92 ? 8.019 -2.116 -21.877 1.00 82.88 92 PRO A C 1
ATOM 724 O O . PRO A 1 92 ? 8.355 -0.982 -21.512 1.00 82.88 92 PRO A O 1
ATOM 727 N N . ALA A 1 93 ? 8.887 -3.110 -22.075 1.00 71.81 93 ALA A N 1
ATOM 728 C CA . ALA A 1 93 ? 10.297 -2.815 -22.230 1.00 71.81 93 ALA A CA 1
ATOM 729 C C . ALA A 1 93 ? 10.355 -1.725 -23.298 1.00 71.81 93 ALA A C 1
ATOM 731 O O . ALA A 1 93 ? 9.784 -1.886 -24.377 1.00 71.81 93 ALA A O 1
ATOM 732 N N . GLN A 1 94 ? 10.910 -0.562 -22.958 1.00 61.06 94 GLN A N 1
ATOM 733 C CA . GLN A 1 94 ? 11.244 0.385 -24.001 1.00 61.06 94 GLN A CA 1
ATOM 734 C C . GLN A 1 94 ? 12.265 -0.363 -24.846 1.00 61.06 94 GLN A C 1
ATOM 736 O O . GLN A 1 94 ? 13.403 -0.529 -24.407 1.00 61.06 94 GLN A O 1
ATOM 741 N N . ASP A 1 95 ? 11.836 -0.887 -25.993 1.00 50.41 95 ASP A N 1
ATOM 742 C CA . ASP A 1 95 ? 12.709 -1.389 -27.043 1.00 50.41 95 ASP A CA 1
ATOM 743 C C . ASP A 1 95 ? 13.527 -0.196 -27.558 1.00 50.41 95 ASP A C 1
ATOM 745 O O . ASP A 1 95 ? 13.323 0.329 -28.647 1.00 50.41 95 ASP A O 1
ATOM 749 N N . LEU A 1 96 ? 14.468 0.277 -26.740 1.00 60.47 96 LEU A N 1
ATOM 750 C CA . LEU A 1 96 ? 15.613 1.063 -27.165 1.00 60.47 96 LEU A CA 1
ATOM 751 C C . LEU A 1 96 ? 16.704 0.077 -27.573 1.00 60.47 96 LEU A C 1
ATOM 753 O O . LEU A 1 96 ? 17.806 0.052 -27.030 1.00 60.47 96 LEU A O 1
ATOM 757 N N . CYS A 1 97 ? 16.371 -0.760 -28.548 1.00 59.22 97 CYS A N 1
ATOM 758 C CA . CYS A 1 97 ? 17.350 -1.389 -29.406 1.00 59.22 97 CYS A CA 1
ATOM 759 C C . CYS A 1 97 ? 16.874 -1.195 -30.849 1.00 59.22 97 CYS A C 1
ATOM 761 O O . CYS A 1 97 ? 15.979 -1.892 -31.311 1.00 59.22 97 CYS A O 1
ATOM 763 N N . GLY A 1 98 ? 17.469 -0.218 -31.541 1.00 52.16 98 GLY A N 1
ATOM 764 C CA . GLY A 1 98 ? 17.429 -0.145 -33.002 1.00 52.16 98 GLY A CA 1
ATOM 765 C C . GLY A 1 98 ? 16.450 0.855 -33.618 1.00 52.16 98 GLY A C 1
ATOM 766 O O . GLY A 1 98 ? 15.549 0.459 -34.348 1.00 52.16 98 GLY A O 1
ATOM 767 N N . ALA A 1 99 ? 16.694 2.153 -33.437 1.00 46.62 99 ALA A N 1
ATOM 768 C CA . ALA A 1 99 ? 16.461 3.095 -34.530 1.00 46.62 99 ALA A CA 1
ATOM 769 C C . ALA A 1 99 ? 17.836 3.406 -35.135 1.00 46.62 99 ALA A C 1
ATOM 771 O O . ALA A 1 99 ? 18.645 4.087 -34.503 1.00 46.62 99 ALA A O 1
ATOM 772 N N . HIS A 1 100 ? 18.120 2.788 -36.283 1.00 44.12 100 HIS A N 1
ATOM 773 C CA . HIS A 1 100 ? 19.200 3.199 -37.180 1.00 44.12 100 HIS A CA 1
ATOM 774 C C . HIS A 1 100 ? 18.888 4.569 -37.783 1.00 44.12 100 HIS A C 1
ATOM 776 O O . HIS A 1 100 ? 17.695 4.810 -38.080 1.00 44.12 100 HIS A O 1
#

Foldseek 3Di:
DDDDPPPAFPLAAAQQNQVHDGAAQAAQVGFGFAQLQDPPPPHDDCRHCVNQVPSNSGGRGFTDSPSDRNHTKGQGNDNVGGIHHHPRHHDPPPPPPDDD

Sequence (100 aa):
HHLISASPPSNCINHNGKDYRGTVAKTGRGRTCQAWSSQTPHSHDYFTPLTHPKAGLDKNYCRNPDGDVNGPWCYTTDPRKAWEYCDIPKCPAQDLCGAH

Organism: Dromaius novaehollandiae (NCBI:txid8790)

Nearest PDB structures (foldseek):
  5hpg-assembly1_B  TM=9.949E-01  e=8.513E-14  Homo sapiens
  4bvv-assembly1_A  TM=9.901E-01  e=4.732E-13  Homo sapiens
  2knf-assembly1_A  TM=9.406E-01  e=1.691E-13  Homo sapiens
  4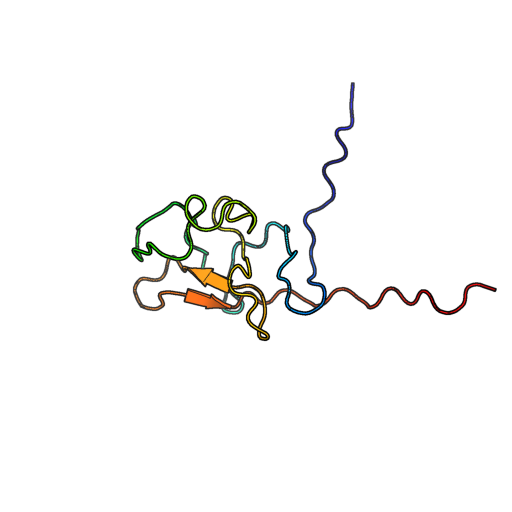a5t-assembly1_S  TM=9.913E-01  e=5.223E-12  Homo sapiens
  4dur-assembly1_A  TM=9.729E-01  e=2.817E-12  Homo sapiens

Mean predicted aligned error: 7.35 Å

Solvent-accessible surface area (backbone atoms only — not comparable to full-atom values): 5916 Å² total; per-residue (Å²): 135,89,80,86,86,70,74,73,61,50,78,39,24,63,98,32,14,48,85,37,76,25,71,56,40,45,26,60,88,66,46,46,32,28,36,37,82,46,60,60,74,48,71,69,77,73,76,21,41,84,70,36,67,87,39,68,48,52,62,30,33,40,30,16,78,86,58,45,80,91,29,23,24,36,41,24,60,46,86,91,39,61,57,46,55,35,73,61,49,68,51,76,77,79,79,85,72,83,85,128

Secondary structure (DSSP, 8-state):
-----------SBSTTSTT------B-TT-PBBPPTT--SSS--SSSSTTT-TTS---TT--B-SS--TT--EEEBS-TT-SEEE---PBPPP---S---

InterPro domains:
  IPR000001 Kringle [PF00051] (12-91)
  IPR000001 Kringle [PS50070] (11-91)
  IPR000001 Kringle [SM00130] (10-93)
  IPR000001 Kringle [cd00108] (11-92)
  IPR013806 Kringle-like fold [SSF57440] (7-94)
  IPR018056 Kringle, conserved site [PS00021] (61-74)
  IPR038178 Kringle superfamily [G3DSA:2.40.20.10] (2-97)
  IPR050759 Serine proteases and regulators with kringle domains [PTHR24261] (12-92)

Radius of gyration: 15.23 Å; Cα contacts (8 Å, |Δi|>4): 195; chains: 1; bounding box: 31×41×50 Å

pLDDT: mean 87.93, std 16.65, range [44.12, 98.31]